Protein AF-A0A0E2ZI56-F1 (afdb_monomer)

Mean predicted aligned error: 3.67 Å

Solvent-accessible surface area (backbone atoms only — not comparable to full-atom values): 7339 Å² total; per-residue (Å²): 139,88,68,97,76,70,88,88,54,69,59,68,64,52,52,51,51,52,51,54,50,54,51,51,40,48,76,70,72,52,82,38,72,46,78,51,60,41,61,45,40,69,72,52,43,36,65,61,51,19,49,36,34,67,72,59,63,41,72,44,77,50,66,56,69,61,29,58,42,36,33,45,16,31,53,68,71,49,18,38,88,16,22,30,50,90,78,70,45,79,43,90,75,15,83,48,42,54,60,51,32,50,52,50,36,60,73,49,71,34,68,65,46,24,40,78,70,60,68,40,84,47,36,44,70,36,44,73,66,106

Structure (mmCIF, N/CA/C/O backbone):
data_AF-A0A0E2ZI56-F1
#
_entry.id   AF-A0A0E2ZI56-F1
#
loop_
_atom_site.group_PDB
_atom_site.id
_atom_site.type_symbol
_atom_site.label_atom_id
_atom_site.label_alt_id
_atom_site.label_comp_id
_atom_site.label_asym_id
_atom_site.label_entity_id
_atom_site.label_seq_id
_atom_site.pdbx_PDB_ins_code
_atom_site.Cartn_x
_atom_site.Cartn_y
_atom_site.Cartn_z
_atom_site.occupancy
_atom_site.B_iso_or_equiv
_atom_site.auth_seq_id
_atom_site.auth_comp_id
_atom_site.auth_asym_id
_atom_site.auth_atom_id
_atom_site.pdbx_PDB_model_num
ATOM 1 N N . MET A 1 1 ? 9.914 22.838 27.164 1.00 50.84 1 MET A N 1
ATOM 2 C CA . MET A 1 1 ? 10.076 22.373 25.765 1.00 50.84 1 MET A CA 1
ATOM 3 C C . MET A 1 1 ? 8.727 22.457 25.049 1.00 50.84 1 MET A C 1
ATOM 5 O O . MET A 1 1 ? 7.978 21.490 25.066 1.00 50.84 1 MET A O 1
ATOM 9 N N . SER A 1 2 ? 8.370 23.621 24.493 1.00 57.69 2 SER A N 1
ATOM 10 C CA . SER A 1 2 ? 7.044 23.890 23.900 1.00 57.69 2 SER A CA 1
ATOM 11 C C . SER A 1 2 ? 7.092 24.084 22.376 1.00 57.69 2 SER A C 1
ATOM 13 O O . SER A 1 2 ? 6.437 24.975 21.843 1.00 57.69 2 SER A O 1
ATOM 15 N N . SER A 1 3 ? 7.884 23.291 21.652 1.00 63.41 3 SER A N 1
ATOM 16 C CA . SER A 1 3 ? 7.798 23.251 20.187 1.00 63.41 3 SER A CA 1
ATOM 17 C C . SER A 1 3 ? 6.760 22.211 19.761 1.00 63.41 3 SER A C 1
ATOM 19 O O . SER A 1 3 ? 6.731 21.105 20.300 1.00 63.41 3 SER A O 1
ATOM 21 N N . GLY A 1 4 ? 5.881 22.553 18.813 1.00 73.81 4 GLY A N 1
ATOM 22 C CA . GLY A 1 4 ? 4.825 21.659 18.313 1.00 73.81 4 GLY A CA 1
ATOM 23 C C . GLY A 1 4 ? 5.357 20.408 17.599 1.00 73.81 4 GLY A C 1
ATOM 24 O O . GLY A 1 4 ? 4.724 19.356 17.663 1.00 73.81 4 GLY A O 1
ATOM 25 N N . SER A 1 5 ? 6.555 20.487 17.012 1.00 78.81 5 SER A N 1
ATOM 26 C CA . SER A 1 5 ? 7.227 19.405 16.285 1.00 78.81 5 SER A CA 1
ATOM 27 C C . SER A 1 5 ? 8.634 19.151 16.838 1.00 78.81 5 SER A C 1
ATOM 29 O O . SER A 1 5 ? 9.464 20.058 16.865 1.00 78.81 5 SER A O 1
ATOM 31 N N . SER A 1 6 ? 8.914 17.918 17.268 1.00 83.00 6 SER A N 1
ATOM 32 C CA . SER A 1 6 ? 10.256 17.447 17.648 1.00 83.00 6 SER A CA 1
ATOM 33 C C . SER A 1 6 ? 10.358 15.942 17.391 1.00 83.00 6 SER A C 1
ATOM 35 O O . SER A 1 6 ? 9.445 15.195 17.752 1.00 83.00 6 SER A O 1
ATOM 37 N N . SER A 1 7 ? 11.458 15.513 16.770 1.00 84.81 7 SER A N 1
ATOM 38 C CA . SER A 1 7 ? 11.774 14.110 16.466 1.00 84.81 7 SER A CA 1
ATOM 39 C C . SER A 1 7 ? 12.363 13.339 17.651 1.00 84.81 7 SER A C 1
ATOM 41 O O . SER A 1 7 ? 12.410 12.117 17.613 1.00 84.81 7 SER A O 1
ATOM 43 N N . GLU A 1 8 ? 12.784 14.030 18.711 1.00 84.38 8 GLU A N 1
ATOM 44 C CA . GLU A 1 8 ? 13.439 13.443 19.895 1.00 84.38 8 GLU A CA 1
ATOM 45 C C . GLU A 1 8 ? 12.435 12.971 20.954 1.00 84.38 8 GLU A C 1
ATOM 47 O O . GLU A 1 8 ? 12.790 12.594 22.071 1.00 84.38 8 GLU A O 1
ATOM 52 N N . ARG A 1 9 ? 11.142 13.023 20.628 1.00 84.50 9 ARG A N 1
ATOM 53 C CA . ARG A 1 9 ? 10.093 12.567 21.532 1.00 84.50 9 ARG A CA 1
ATOM 54 C C . ARG A 1 9 ? 10.083 11.036 21.609 1.00 84.50 9 ARG A C 1
ATOM 56 O O . ARG A 1 9 ? 10.466 10.375 20.647 1.00 84.50 9 ARG A O 1
ATOM 63 N N . PRO A 1 10 ? 9.577 10.445 22.707 1.00 88.69 10 PRO A N 1
ATOM 64 C CA . PRO A 1 10 ? 9.505 8.992 22.855 1.00 88.69 10 PRO A CA 1
ATOM 65 C C . PRO A 1 10 ? 8.504 8.347 21.870 1.00 88.69 10 PRO A C 1
ATOM 67 O O . PRO A 1 10 ? 7.349 8.079 22.210 1.00 88.69 10 PRO A O 1
ATOM 70 N N . THR A 1 11 ? 8.938 8.092 20.631 1.00 91.31 11 THR A N 1
ATOM 71 C CA . THR A 1 11 ? 8.086 7.669 19.504 1.00 91.31 11 THR A CA 1
ATOM 72 C C . THR A 1 11 ? 7.291 6.398 19.793 1.00 91.31 11 THR A C 1
ATOM 74 O O . THR A 1 11 ? 6.114 6.331 19.450 1.00 91.31 11 THR A O 1
ATOM 77 N N . GLN A 1 12 ? 7.874 5.419 20.493 1.00 93.25 12 GLN A N 1
ATOM 78 C CA . GLN A 1 12 ? 7.177 4.175 20.850 1.00 93.25 12 GLN A CA 1
ATOM 79 C C . GLN A 1 12 ? 5.977 4.416 21.779 1.00 93.25 12 GLN A C 1
ATOM 81 O O . GLN A 1 12 ? 4.905 3.847 21.570 1.00 93.25 12 GLN A O 1
ATOM 86 N N . HIS A 1 13 ? 6.117 5.299 22.773 1.00 93.00 13 HIS A N 1
ATOM 87 C CA . HIS A 1 13 ? 5.013 5.641 23.672 1.00 93.00 13 HIS A CA 1
ATOM 88 C C . HIS A 1 13 ? 3.899 6.394 22.940 1.00 93.00 13 HIS A C 1
ATOM 90 O O . HIS A 1 13 ? 2.721 6.174 23.222 1.00 93.00 13 HIS A O 1
ATOM 96 N N . ILE A 1 14 ? 4.256 7.259 21.987 1.00 92.94 14 ILE A N 1
ATOM 97 C CA . ILE A 1 14 ? 3.281 7.978 21.157 1.00 92.94 14 ILE A CA 1
ATOM 98 C C . ILE A 1 14 ? 2.543 6.996 20.241 1.00 92.94 14 ILE A C 1
ATOM 100 O O . ILE A 1 14 ? 1.315 7.003 20.218 1.00 92.94 14 ILE A O 1
ATOM 104 N N . ALA A 1 15 ? 3.266 6.107 19.556 1.00 94.69 15 ALA A N 1
ATOM 105 C CA . ALA A 1 15 ? 2.678 5.088 18.688 1.00 94.69 15 ALA A CA 1
ATOM 106 C C . ALA A 1 15 ? 1.696 4.183 19.449 1.00 94.69 15 ALA A C 1
ATOM 108 O O . ALA A 1 15 ? 0.601 3.913 18.957 1.00 94.69 15 ALA A O 1
ATOM 109 N N . ARG A 1 16 ? 2.038 3.784 20.683 1.00 96.81 16 ARG A N 1
ATOM 110 C CA . ARG A 1 16 ? 1.132 3.020 21.547 1.00 96.81 16 ARG A CA 1
ATOM 111 C C . ARG A 1 16 ? -0.164 3.778 21.843 1.00 96.81 16 ARG A C 1
ATOM 113 O O . ARG A 1 16 ? -1.234 3.193 21.718 1.00 96.81 16 ARG A O 1
ATOM 120 N N . LYS A 1 17 ? -0.086 5.062 22.204 1.00 96.62 17 LYS A N 1
ATOM 121 C CA . LYS A 1 17 ? -1.286 5.879 22.462 1.00 96.62 17 LYS A CA 1
ATOM 122 C C . LYS A 1 17 ? -2.174 5.986 21.222 1.00 96.62 17 LYS A C 1
ATOM 124 O O . LYS A 1 17 ? -3.377 5.780 21.321 1.00 96.62 17 LYS A O 1
ATOM 129 N N . VAL A 1 18 ? -1.577 6.212 20.050 1.00 96.81 18 VAL A N 1
ATOM 130 C CA . VAL A 1 18 ? -2.314 6.248 18.776 1.00 96.81 18 VAL A CA 1
ATOM 131 C C . VAL A 1 18 ? -3.010 4.910 18.504 1.00 96.81 18 VAL A C 1
ATOM 133 O O . VAL A 1 18 ? -4.175 4.898 18.115 1.00 96.81 18 VAL A O 1
ATOM 136 N N . ALA A 1 19 ? -2.345 3.779 18.754 1.00 97.06 19 ALA A N 1
ATOM 137 C CA . ALA A 1 19 ? -2.955 2.457 18.607 1.00 97.06 19 ALA A CA 1
ATOM 138 C C . ALA A 1 19 ? -4.132 2.236 19.580 1.00 97.06 19 ALA A C 1
ATOM 140 O O . ALA A 1 19 ? -5.169 1.702 19.183 1.00 97.06 19 ALA A O 1
ATOM 141 N N . GLU A 1 20 ? -4.003 2.681 20.834 1.00 97.75 20 GLU A N 1
ATOM 142 C CA . GLU A 1 20 ? -5.090 2.641 21.822 1.00 97.75 20 GLU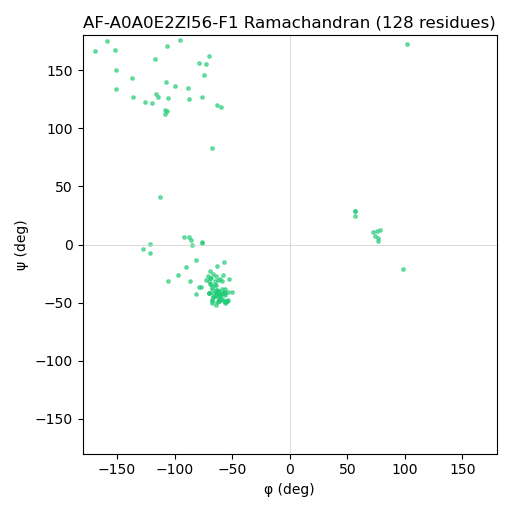 A CA 1
ATOM 143 C C . GLU A 1 20 ? -6.292 3.492 21.375 1.00 97.75 20 GLU A C 1
ATOM 145 O O . GLU A 1 20 ? -7.438 3.061 21.522 1.00 97.75 20 GLU A O 1
ATOM 150 N N . ASP A 1 21 ? -6.055 4.664 20.786 1.00 97.56 21 ASP A N 1
ATOM 151 C CA . ASP A 1 21 ? -7.115 5.545 20.287 1.00 97.56 21 ASP A CA 1
ATOM 152 C C . ASP A 1 21 ? -7.812 4.971 19.048 1.00 97.56 21 ASP A C 1
ATOM 154 O O . ASP A 1 21 ? -9.044 4.956 18.990 1.00 97.56 21 ASP A O 1
ATOM 158 N N . ILE A 1 22 ? -7.052 4.397 18.108 1.00 97.62 22 ILE A N 1
ATOM 159 C CA . ILE A 1 22 ? -7.587 3.631 16.971 1.00 97.62 22 ILE A CA 1
ATOM 160 C C . ILE A 1 22 ? -8.532 2.531 17.475 1.00 97.62 22 ILE A C 1
ATOM 162 O O . ILE A 1 22 ? -9.662 2.407 16.996 1.00 97.62 22 ILE A O 1
ATOM 166 N N . TYR A 1 23 ? -8.108 1.763 18.482 1.00 97.12 23 TYR A N 1
ATOM 167 C CA . TYR A 1 23 ? -8.918 0.685 19.045 1.00 97.12 23 TYR A CA 1
ATOM 168 C C . TYR A 1 23 ? -10.201 1.198 19.717 1.00 97.12 23 TYR A C 1
ATOM 170 O O . TYR A 1 23 ? -11.280 0.638 19.507 1.00 97.12 23 TYR A O 1
ATOM 178 N N . LYS A 1 24 ? -10.117 2.289 20.491 1.00 97.88 24 LYS A N 1
ATOM 179 C CA . LYS A 1 24 ? -11.284 2.917 21.136 1.00 97.88 24 LYS A CA 1
ATOM 180 C C . LYS A 1 24 ? -12.302 3.414 20.114 1.00 97.88 24 LYS A C 1
ATOM 182 O O . LYS A 1 24 ? -13.481 3.089 20.249 1.00 97.88 24 LYS A O 1
ATOM 187 N N . ILE A 1 25 ? -11.854 4.140 19.085 1.00 97.38 25 ILE A N 1
ATOM 188 C CA . ILE A 1 25 ? -12.717 4.639 18.002 1.00 97.38 25 ILE A CA 1
ATOM 189 C C . ILE A 1 25 ? -13.443 3.466 17.346 1.00 97.38 25 ILE A C 1
ATOM 191 O O . ILE A 1 25 ? -14.654 3.526 17.132 1.00 97.38 25 ILE A O 1
ATOM 195 N N . LYS A 1 26 ? -12.732 2.363 17.091 1.00 95.12 26 LYS A N 1
ATOM 196 C CA . LYS A 1 26 ? -13.346 1.179 16.494 1.00 95.12 26 LYS A CA 1
ATOM 197 C C . LYS A 1 26 ? -14.361 0.491 17.384 1.00 95.12 26 LYS A C 1
ATOM 199 O O . LYS A 1 26 ? -15.435 0.142 16.902 1.00 95.12 26 LYS A O 1
ATOM 204 N N . LYS A 1 27 ? -14.073 0.359 18.678 1.00 95.94 27 LYS A N 1
ATOM 205 C CA . LYS A 1 27 ? -15.024 -0.187 19.654 1.00 95.94 27 LYS A CA 1
ATOM 206 C C . LYS A 1 27 ? -16.311 0.646 19.738 1.00 95.94 27 LYS A C 1
ATOM 208 O O . LYS A 1 27 ? -17.370 0.099 20.016 1.00 95.94 27 LYS A O 1
ATOM 213 N N . GLN A 1 28 ? -16.222 1.948 19.478 1.00 97.00 28 GLN A N 1
ATOM 214 C CA . GLN A 1 28 ? -17.358 2.874 19.460 1.00 97.00 28 GLN A CA 1
ATOM 215 C C . GLN A 1 28 ? -18.092 2.928 18.106 1.00 97.00 28 GLN A C 1
ATOM 217 O O . GLN A 1 28 ? -19.008 3.727 17.944 1.00 97.00 28 GLN A O 1
ATOM 222 N N . GLY A 1 29 ? -17.702 2.109 17.120 1.00 96.25 29 GLY A N 1
ATOM 223 C CA . GLY A 1 29 ? -18.298 2.124 15.778 1.00 96.25 29 GLY A CA 1
ATOM 224 C C . GLY A 1 29 ? -17.854 3.303 14.903 1.00 96.25 29 GLY A C 1
ATOM 225 O O . GLY A 1 29 ? -18.438 3.543 13.846 1.00 96.25 29 GLY A O 1
ATOM 226 N N . GLY A 1 30 ? -16.820 4.040 15.317 1.00 97.62 30 GLY A N 1
ATOM 227 C CA . GLY A 1 30 ? -16.247 5.138 14.548 1.00 97.62 30 GLY A CA 1
ATOM 228 C C . GLY A 1 30 ? -15.491 4.667 13.302 1.00 97.62 30 GLY A C 1
ATOM 229 O O . GLY A 1 30 ? -15.108 3.500 13.165 1.00 97.62 30 GLY A O 1
ATOM 230 N N . LYS A 1 31 ? -15.260 5.606 12.378 1.00 97.69 31 LYS A N 1
ATOM 231 C CA . LYS A 1 31 ? -14.528 5.367 11.130 1.00 97.69 31 LYS A CA 1
ATOM 232 C C . LYS A 1 31 ? -13.152 6.016 11.174 1.00 97.69 31 LYS A C 1
ATOM 234 O O . LYS A 1 31 ? -13.012 7.143 11.635 1.00 97.69 31 LYS A O 1
ATOM 239 N N . ILE A 1 32 ? -12.159 5.312 10.645 1.00 98.38 32 ILE A N 1
ATOM 240 C CA . ILE A 1 32 ? -10.779 5.792 10.542 1.00 98.38 32 ILE A CA 1
ATOM 241 C C . ILE A 1 32 ? -10.420 5.895 9.066 1.00 98.38 32 ILE A C 1
ATOM 243 O O . ILE A 1 32 ? -10.628 4.951 8.303 1.00 98.38 32 ILE A O 1
ATOM 247 N N . VAL A 1 33 ? -9.884 7.045 8.669 1.00 98.50 33 VAL A N 1
ATOM 248 C CA . VAL A 1 33 ? -9.470 7.323 7.293 1.00 98.50 33 VAL A CA 1
ATOM 249 C C . VAL A 1 33 ? -7.959 7.500 7.268 1.00 98.50 33 VAL A C 1
ATOM 251 O O . VAL A 1 33 ? -7.420 8.314 8.015 1.00 98.50 33 VAL A O 1
ATOM 254 N N . LEU A 1 34 ? -7.279 6.751 6.403 1.00 98.38 34 LEU A N 1
ATOM 255 C CA . LEU A 1 34 ? -5.866 6.960 6.114 1.00 98.38 34 LEU A CA 1
ATOM 256 C C . LEU A 1 34 ? -5.734 7.994 4.995 1.00 98.38 34 LEU A C 1
ATOM 258 O O . LEU A 1 34 ? -6.267 7.793 3.906 1.00 98.38 34 LEU A O 1
ATOM 262 N N . VAL A 1 35 ? -4.974 9.058 5.241 1.00 98.56 35 VAL A N 1
ATOM 263 C CA . VAL A 1 35 ? -4.519 9.987 4.200 1.00 98.56 35 VAL A CA 1
ATOM 264 C C . VAL A 1 35 ? -3.027 9.757 4.004 1.00 98.56 35 VAL A C 1
ATOM 266 O O . VAL A 1 35 ? -2.245 9.984 4.926 1.00 98.56 35 VAL A O 1
ATOM 269 N N . GLY A 1 36 ? -2.635 9.239 2.840 1.00 97.12 36 GLY A N 1
ATOM 270 C CA . GLY A 1 36 ? -1.294 8.685 2.639 1.00 97.12 36 GLY A CA 1
ATOM 271 C C . GLY A 1 36 ? -0.645 9.081 1.317 1.00 97.12 36 GLY A C 1
ATOM 272 O O . GLY A 1 36 ? -1.301 9.160 0.279 1.00 97.12 36 GLY A O 1
ATOM 273 N N . GLY A 1 37 ? 0.672 9.292 1.360 1.00 98.00 37 GLY A N 1
ATOM 274 C CA . GLY A 1 37 ? 1.528 9.492 0.189 1.00 98.00 37 GLY A CA 1
ATOM 275 C C . GLY A 1 37 ? 2.414 8.274 -0.107 1.00 98.00 37 GLY A C 1
ATOM 276 O O . GLY A 1 37 ? 2.514 7.369 0.724 1.00 98.00 37 GLY A O 1
ATOM 277 N N . PRO A 1 38 ? 3.111 8.253 -1.259 1.00 97.69 38 PRO A N 1
ATOM 278 C CA . PRO A 1 38 ? 3.898 7.100 -1.716 1.00 97.69 38 PRO A CA 1
ATOM 279 C C . PRO A 1 38 ? 5.068 6.734 -0.793 1.00 97.69 38 PRO A C 1
ATOM 281 O O . PRO A 1 38 ? 5.520 5.591 -0.810 1.00 97.69 38 PRO A O 1
ATOM 284 N N . ALA A 1 39 ? 5.499 7.658 0.075 1.00 97.62 39 ALA A N 1
ATOM 285 C CA . ALA A 1 39 ? 6.503 7.402 1.104 1.00 97.62 39 ALA A CA 1
ATOM 286 C C . ALA A 1 39 ? 6.167 6.188 1.986 1.00 97.62 39 ALA A C 1
ATOM 288 O O . ALA A 1 39 ? 7.086 5.500 2.406 1.00 97.62 39 ALA A O 1
ATOM 289 N N . ILE A 1 40 ? 4.880 5.874 2.196 1.00 98.19 40 ILE A N 1
ATOM 290 C CA . ILE A 1 40 ? 4.437 4.654 2.897 1.00 98.19 40 ILE A CA 1
ATOM 291 C C . ILE A 1 40 ? 5.049 3.394 2.270 1.00 98.19 40 ILE A C 1
ATOM 293 O O . ILE A 1 40 ? 5.444 2.474 2.979 1.00 98.19 40 ILE A O 1
ATOM 297 N N . VAL A 1 41 ? 5.127 3.338 0.941 1.00 97.94 41 VAL A N 1
ATOM 298 C CA . VAL A 1 41 ? 5.682 2.183 0.228 1.00 97.94 41 VAL A CA 1
ATOM 299 C C . VAL A 1 41 ? 7.205 2.258 0.208 1.00 97.94 41 VAL A C 1
ATOM 301 O O . VAL A 1 41 ? 7.860 1.257 0.477 1.00 97.94 41 VAL A 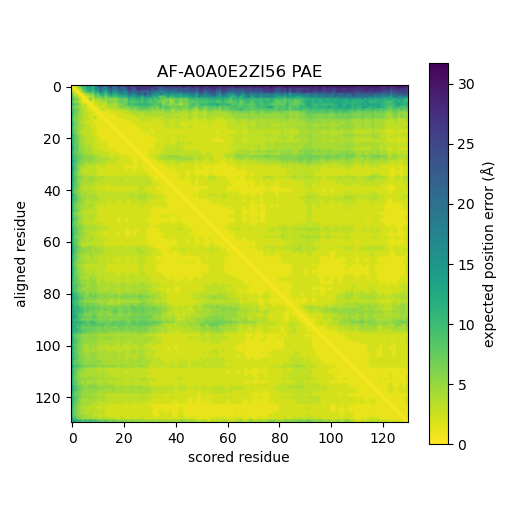O 1
ATOM 304 N N . HIS A 1 42 ? 7.771 3.443 -0.047 1.00 96.25 42 HIS A N 1
ATOM 305 C CA . HIS A 1 42 ? 9.225 3.640 -0.086 1.00 96.25 42 HIS A CA 1
ATOM 306 C C . HIS A 1 42 ? 9.912 3.272 1.236 1.00 96.25 42 HIS A C 1
ATOM 308 O O . HIS A 1 42 ? 11.049 2.817 1.223 1.00 96.25 42 HIS A O 1
ATOM 314 N N . THR A 1 43 ? 9.228 3.452 2.371 1.00 95.06 43 THR A N 1
ATOM 315 C CA . THR A 1 43 ? 9.743 3.101 3.703 1.00 95.06 43 THR A CA 1
ATOM 316 C C . THR A 1 43 ? 9.378 1.685 4.159 1.00 95.06 43 THR A C 1
ATOM 318 O O . THR A 1 43 ? 9.640 1.333 5.307 1.00 95.06 43 THR A O 1
ATOM 321 N N . GLY A 1 44 ? 8.759 0.871 3.297 1.00 95.06 44 GLY A N 1
ATOM 322 C CA . GLY A 1 44 ? 8.415 -0.521 3.602 1.00 95.06 44 GLY A CA 1
ATOM 323 C C . GLY A 1 44 ? 7.171 -0.716 4.473 1.00 95.06 44 GLY A C 1
ATOM 324 O O . GLY A 1 44 ? 6.914 -1.823 4.936 1.00 95.06 44 GLY A O 1
ATOM 325 N N . ALA A 1 45 ? 6.353 0.318 4.682 1.00 97.25 45 ALA A N 1
ATOM 326 C CA . ALA A 1 45 ? 5.166 0.237 5.537 1.00 97.25 45 ALA A CA 1
ATOM 327 C C . ALA A 1 45 ? 3.905 -0.310 4.830 1.00 97.25 45 ALA A C 1
ATOM 329 O O . ALA A 1 45 ? 2.861 -0.432 5.477 1.00 97.25 45 ALA A O 1
ATOM 330 N N . SER A 1 46 ? 3.970 -0.650 3.532 1.00 97.31 46 SER A N 1
ATOM 331 C CA . SER A 1 46 ? 2.806 -1.128 2.757 1.00 97.31 46 SER A CA 1
ATOM 332 C C . SER A 1 46 ? 2.119 -2.333 3.415 1.00 97.31 46 SER A C 1
ATOM 334 O O . SER A 1 46 ? 0.913 -2.283 3.662 1.00 97.31 46 SER A O 1
ATOM 336 N N . ASP A 1 47 ? 2.877 -3.361 3.815 1.00 97.88 47 ASP A N 1
ATOM 337 C CA . ASP A 1 47 ? 2.303 -4.572 4.422 1.00 97.88 47 ASP A CA 1
ATOM 338 C C . ASP A 1 47 ? 1.633 -4.293 5.777 1.00 97.88 47 ASP A C 1
ATOM 340 O O . ASP A 1 47 ? 0.598 -4.884 6.104 1.00 97.88 47 ASP A O 1
ATOM 344 N N . SER A 1 48 ? 2.176 -3.354 6.561 1.00 97.81 48 SER A N 1
ATOM 345 C CA . SER A 1 48 ? 1.561 -2.922 7.821 1.00 97.81 48 SER A CA 1
ATOM 346 C C . SER A 1 48 ? 0.217 -2.233 7.581 1.00 97.81 48 SER A C 1
ATOM 348 O O . SER A 1 48 ? -0.757 -2.542 8.267 1.00 97.81 48 SER A O 1
ATOM 350 N N . ILE A 1 49 ? 0.132 -1.34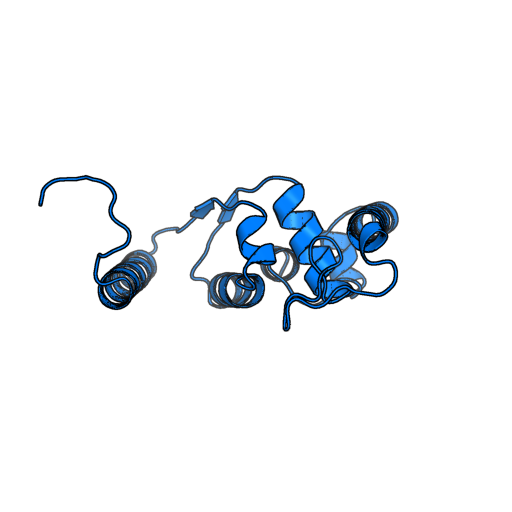7 6.584 1.00 98.25 49 ILE A N 1
ATOM 351 C CA . ILE A 1 49 ? -1.124 -0.676 6.220 1.00 98.25 49 ILE A CA 1
ATOM 352 C C . ILE A 1 49 ? -2.139 -1.672 5.655 1.00 98.25 49 ILE A C 1
ATOM 354 O O . ILE A 1 49 ? -3.293 -1.668 6.085 1.00 98.25 49 ILE A O 1
ATOM 358 N N . ALA A 1 50 ? -1.717 -2.563 4.756 1.00 98.50 50 ALA A N 1
ATOM 359 C CA . ALA A 1 50 ? -2.567 -3.620 4.214 1.00 98.50 50 ALA A CA 1
ATOM 360 C C . ALA A 1 50 ? -3.147 -4.500 5.339 1.00 98.50 50 ALA A C 1
ATOM 362 O O . ALA A 1 50 ? -4.340 -4.801 5.351 1.00 98.50 50 ALA A O 1
ATOM 363 N N . SER A 1 51 ? -2.337 -4.836 6.351 1.00 98.50 51 SER A N 1
ATOM 364 C CA . SER A 1 51 ? -2.799 -5.573 7.533 1.00 98.50 51 SER A CA 1
ATOM 365 C C . SER A 1 51 ? -3.845 -4.809 8.351 1.00 98.50 51 SER A C 1
ATOM 367 O O . SER A 1 51 ? -4.822 -5.406 8.811 1.00 98.50 51 SER A O 1
ATOM 369 N N . LEU A 1 52 ? -3.688 -3.490 8.511 1.00 98.19 52 LEU A N 1
ATOM 370 C CA . LEU A 1 52 ? -4.665 -2.646 9.207 1.00 98.19 52 LEU A CA 1
ATOM 371 C C . LEU A 1 52 ? -5.991 -2.539 8.443 1.00 98.19 52 LEU A C 1
ATOM 373 O O . LEU A 1 52 ? -7.045 -2.567 9.077 1.00 98.19 52 LEU A O 1
ATOM 377 N N . ILE A 1 53 ? -5.957 -2.457 7.110 1.00 98.44 53 ILE A N 1
ATOM 378 C CA . ILE A 1 53 ? -7.162 -2.481 6.263 1.00 98.44 53 ILE A CA 1
ATOM 379 C C . ILE A 1 53 ? -7.866 -3.832 6.406 1.00 98.44 53 ILE A C 1
ATOM 381 O O . ILE A 1 53 ? -9.035 -3.873 6.781 1.00 98.44 53 ILE A O 1
ATOM 385 N N . ARG A 1 54 ? -7.130 -4.937 6.231 1.00 98.31 54 ARG A N 1
ATOM 386 C CA . ARG A 1 54 ? -7.659 -6.304 6.356 1.00 98.31 54 ARG A CA 1
ATOM 387 C C . ARG A 1 54 ? -8.262 -6.593 7.730 1.00 98.31 54 ARG A C 1
ATOM 389 O O . ARG A 1 54 ? -9.280 -7.266 7.833 1.00 98.31 54 ARG A O 1
ATOM 396 N N . SER A 1 55 ? -7.641 -6.081 8.790 1.00 97.44 55 SER A N 1
ATOM 397 C CA . SER A 1 55 ? -8.140 -6.212 10.169 1.00 97.44 55 SER A CA 1
ATOM 398 C C . SER A 1 55 ? -9.316 -5.273 10.466 1.00 97.44 55 SER A C 1
ATOM 400 O O . SER A 1 55 ? -9.795 -5.201 11.595 1.00 97.44 55 SER A O 1
ATOM 402 N N . GLY A 1 56 ? -9.765 -4.514 9.466 1.00 96.81 56 GLY A N 1
ATOM 403 C CA . GLY A 1 56 ? -10.887 -3.603 9.550 1.00 96.81 56 GLY A CA 1
ATOM 404 C C . GLY A 1 56 ? -10.577 -2.301 10.272 1.00 96.81 56 GLY A C 1
ATOM 405 O O . GLY A 1 56 ? -11.513 -1.538 10.461 1.00 96.81 56 GLY A O 1
ATOM 406 N N . PHE A 1 57 ? -9.332 -2.006 10.674 1.00 97.81 57 PHE A N 1
ATOM 407 C CA . PHE A 1 57 ? -8.974 -0.778 11.402 1.00 97.81 57 PHE A CA 1
ATOM 408 C C . PHE A 1 57 ? -9.054 0.480 10.536 1.00 97.81 57 PHE A C 1
ATOM 410 O O . PHE A 1 57 ? -9.393 1.535 11.061 1.00 97.81 57 PHE A O 1
ATOM 417 N N . ILE A 1 58 ? -8.800 0.379 9.232 1.00 98.31 58 ILE A N 1
ATOM 418 C CA . ILE A 1 58 ? -8.901 1.496 8.283 1.00 98.31 58 ILE A CA 1
ATOM 419 C C . ILE A 1 58 ? -10.165 1.309 7.439 1.00 98.31 58 ILE A C 1
ATOM 421 O O . ILE A 1 58 ? -10.368 0.258 6.846 1.00 98.31 58 ILE A O 1
ATOM 425 N N . ASN A 1 59 ? -11.025 2.329 7.395 1.00 98.12 59 ASN A N 1
ATOM 426 C CA . ASN A 1 59 ? -12.301 2.299 6.673 1.00 98.12 59 ASN A CA 1
ATOM 427 C C . ASN A 1 59 ? -12.241 2.936 5.285 1.00 98.12 59 ASN A C 1
ATOM 429 O O . ASN A 1 59 ? -13.082 2.633 4.447 1.00 98.12 59 ASN A O 1
ATOM 433 N N . ALA A 1 60 ? -11.318 3.868 5.073 1.00 98.19 60 ALA A N 1
ATOM 434 C CA . ALA A 1 60 ? -11.121 4.512 3.786 1.00 98.19 60 ALA A CA 1
ATOM 435 C C . ALA A 1 60 ? -9.662 4.936 3.635 1.00 98.19 60 ALA A C 1
ATOM 437 O O . ALA A 1 60 ? -8.998 5.276 4.618 1.00 98.19 60 ALA A O 1
ATOM 438 N N . VAL A 1 61 ? -9.191 4.947 2.392 1.00 98.56 61 VAL A N 1
ATOM 439 C CA . VAL A 1 61 ? -7.873 5.450 2.013 1.00 98.56 61 VAL A CA 1
ATOM 440 C C . VAL A 1 61 ? -8.078 6.603 1.040 1.00 98.56 61 VAL A C 1
ATOM 442 O O . VAL A 1 61 ? -8.693 6.432 -0.010 1.00 98.56 61 VAL A O 1
ATOM 445 N N . LEU A 1 62 ? -7.562 7.776 1.391 1.00 98.56 62 LEU A N 1
ATOM 446 C CA . LEU A 1 62 ? -7.483 8.936 0.512 1.00 98.56 62 LEU A CA 1
ATOM 447 C C . LEU A 1 62 ? -6.024 9.109 0.096 1.00 98.56 62 LEU A C 1
ATOM 449 O O . LEU A 1 62 ? -5.150 9.366 0.927 1.00 98.56 62 LEU A O 1
ATOM 453 N N . ALA A 1 63 ? -5.754 8.932 -1.192 1.00 98.19 63 ALA A N 1
ATOM 454 C CA . ALA A 1 63 ? -4.405 8.970 -1.732 1.00 98.19 63 ALA A CA 1
ATOM 455 C C . ALA A 1 63 ? -4.395 9.422 -3.194 1.00 98.19 63 ALA A C 1
ATOM 457 O O . ALA A 1 63 ? -5.429 9.470 -3.858 1.00 98.19 63 ALA A O 1
ATOM 458 N N . GLY A 1 64 ? -3.201 9.744 -3.690 1.00 97.69 64 GLY A N 1
ATOM 459 C CA . GLY A 1 64 ? -2.964 10.023 -5.104 1.00 97.69 64 GLY A CA 1
ATOM 460 C C . GLY A 1 64 ? -2.461 8.802 -5.877 1.00 97.69 64 GLY A C 1
ATOM 461 O O . GLY A 1 64 ? -2.129 7.764 -5.300 1.00 97.69 64 GLY A O 1
ATOM 462 N N . ASN A 1 65 ? -2.315 8.975 -7.194 1.00 98.25 65 ASN A N 1
ATOM 463 C CA . ASN A 1 65 ? -1.810 7.948 -8.111 1.00 98.25 65 ASN A CA 1
ATOM 464 C C . ASN A 1 65 ? -0.491 7.316 -7.636 1.00 98.25 65 ASN A C 1
ATOM 466 O O . ASN A 1 65 ? -0.329 6.104 -7.707 1.00 98.25 65 ASN A O 1
ATOM 470 N N . ALA A 1 66 ? 0.434 8.124 -7.110 1.00 97.56 66 ALA A N 1
ATOM 471 C CA . ALA A 1 66 ? 1.752 7.645 -6.709 1.00 97.56 66 ALA A CA 1
ATOM 472 C C . ALA A 1 66 ? 1.689 6.532 -5.649 1.00 97.56 66 ALA A C 1
ATOM 474 O O . ALA A 1 66 ? 2.396 5.538 -5.786 1.00 97.56 66 ALA A O 1
ATOM 475 N N . LEU A 1 67 ? 0.826 6.653 -4.628 1.00 98.50 67 LEU A N 1
ATOM 476 C CA . LEU A 1 67 ? 0.685 5.595 -3.621 1.00 98.50 67 LEU A CA 1
ATOM 477 C C . LEU A 1 67 ? 0.174 4.304 -4.265 1.00 98.50 67 LEU A C 1
ATOM 479 O O . LEU A 1 67 ? 0.771 3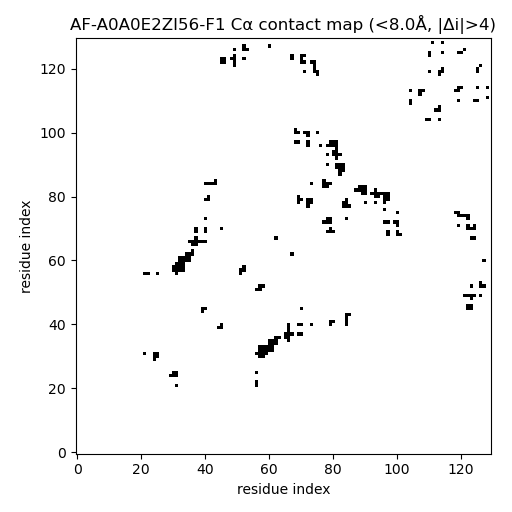.251 -4.065 1.00 98.50 67 LEU A O 1
ATOM 483 N N . ALA A 1 68 ? -0.895 4.397 -5.058 1.00 98.44 68 ALA A N 1
ATOM 484 C CA . ALA A 1 68 ? -1.510 3.236 -5.692 1.00 98.44 68 ALA A CA 1
ATOM 485 C C . ALA A 1 68 ? -0.540 2.521 -6.645 1.00 98.44 68 ALA A C 1
ATOM 487 O O . ALA A 1 68 ? -0.421 1.300 -6.607 1.00 98.44 68 ALA A O 1
ATOM 488 N N . VAL A 1 69 ? 0.190 3.272 -7.475 1.00 98.31 69 VAL A N 1
ATOM 489 C CA . VAL A 1 69 ? 1.141 2.683 -8.424 1.00 98.31 69 VAL A CA 1
ATOM 490 C C . VAL A 1 69 ? 2.310 2.030 -7.699 1.00 98.31 69 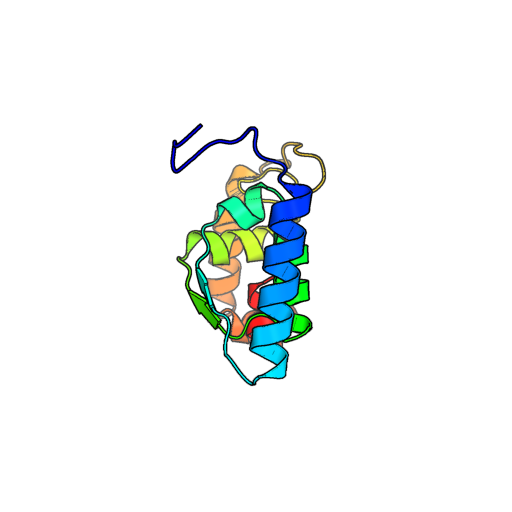VAL A C 1
ATOM 492 O O . VAL A 1 69 ? 2.665 0.910 -8.049 1.00 98.31 69 VAL A O 1
ATOM 495 N N . HIS A 1 70 ? 2.897 2.682 -6.691 1.00 98.50 70 HIS A N 1
ATOM 496 C CA . HIS A 1 70 ? 4.018 2.088 -5.964 1.00 98.50 70 HIS A CA 1
ATOM 497 C C . HIS A 1 70 ? 3.600 0.887 -5.119 1.00 98.50 70 HIS A C 1
ATOM 499 O O . HIS A 1 70 ? 4.366 -0.064 -5.025 1.00 98.50 70 HIS A O 1
ATOM 505 N N . ASP A 1 71 ? 2.392 0.882 -4.557 1.00 98.62 71 ASP A N 1
ATOM 506 C CA . ASP A 1 71 ? 1.859 -0.294 -3.870 1.00 98.62 71 ASP A CA 1
ATOM 507 C C . ASP A 1 71 ? 1.703 -1.485 -4.829 1.00 98.62 71 ASP A C 1
ATOM 509 O O . ASP A 1 71 ? 2.078 -2.606 -4.490 1.00 98.62 71 ASP A O 1
ATOM 513 N N . ILE A 1 72 ? 1.231 -1.246 -6.057 1.00 98.56 72 ILE A N 1
ATOM 514 C CA . ILE A 1 72 ? 1.112 -2.281 -7.095 1.00 98.56 72 ILE A CA 1
ATOM 515 C C . ILE A 1 72 ? 2.490 -2.719 -7.608 1.00 98.56 72 ILE A C 1
ATOM 517 O O . ILE A 1 72 ? 2.714 -3.917 -7.781 1.00 98.56 72 ILE A O 1
ATOM 521 N N . GLU A 1 73 ? 3.420 -1.785 -7.824 1.00 98.38 73 GLU A N 1
ATOM 522 C CA . GLU A 1 73 ? 4.821 -2.072 -8.169 1.00 98.38 73 GLU A CA 1
ATOM 523 C C . GLU A 1 73 ? 5.446 -2.995 -7.116 1.00 98.38 73 GLU A C 1
ATOM 525 O O . GLU A 1 73 ? 5.962 -4.058 -7.456 1.00 98.38 73 GLU A O 1
ATOM 530 N N . TYR A 1 74 ? 5.295 -2.658 -5.835 1.00 98.25 74 TYR A N 1
ATOM 531 C CA . TYR A 1 74 ? 5.782 -3.476 -4.729 1.00 98.25 74 TYR A CA 1
ATOM 532 C C . TYR A 1 74 ? 5.097 -4.843 -4.703 1.00 98.25 74 TYR A C 1
ATOM 534 O O . TYR A 1 74 ? 5.748 -5.883 -4.590 1.00 98.25 74 TYR A O 1
ATOM 542 N N . SER A 1 75 ? 3.777 -4.862 -4.867 1.00 97.88 75 SER A N 1
ATOM 543 C CA . SER A 1 75 ? 2.983 -6.082 -4.751 1.00 97.88 75 SER A CA 1
ATOM 544 C C . SER A 1 75 ? 3.243 -7.088 -5.869 1.00 97.88 75 SER A C 1
ATOM 546 O O . SER A 1 75 ? 3.103 -8.289 -5.642 1.00 97.88 75 SER A O 1
ATOM 548 N N . THR A 1 76 ? 3.635 -6.613 -7.053 1.00 97.31 76 THR A N 1
ATOM 549 C CA . THR A 1 76 ? 3.832 -7.447 -8.249 1.00 97.31 76 THR A CA 1
ATOM 550 C C . THR A 1 76 ? 5.299 -7.680 -8.604 1.00 97.31 76 THR A C 1
ATOM 552 O O . THR A 1 76 ? 5.626 -8.740 -9.133 1.00 97.31 76 THR A O 1
ATOM 555 N N . LEU A 1 77 ? 6.184 -6.723 -8.313 1.00 96.88 77 LEU A N 1
ATOM 556 C CA . LEU A 1 77 ? 7.599 -6.745 -8.707 1.00 96.88 77 LEU A CA 1
ATOM 557 C C . LEU A 1 77 ? 8.558 -6.683 -7.511 1.00 96.88 77 LEU A C 1
ATOM 559 O O . LEU A 1 77 ? 9.761 -6.821 -7.702 1.00 96.88 77 LEU A O 1
ATOM 563 N N . GLY A 1 78 ? 8.056 -6.474 -6.289 1.00 96.19 78 GLY A N 1
ATOM 564 C CA . GLY A 1 78 ? 8.876 -6.367 -5.077 1.00 96.19 78 GLY A CA 1
ATOM 565 C C . GLY A 1 78 ? 9.598 -5.026 -4.914 1.00 96.19 78 GLY A C 1
ATOM 566 O O . GLY A 1 78 ? 10.339 -4.851 -3.944 1.00 96.19 78 GLY A O 1
ATOM 567 N N . THR A 1 79 ? 9.376 -4.069 -5.823 1.00 97.56 79 THR A N 1
ATOM 568 C CA . THR A 1 79 ? 10.116 -2.803 -5.854 1.00 97.56 79 THR A CA 1
ATOM 569 C C . THR A 1 79 ? 9.257 -1.569 -5.626 1.00 97.56 79 THR A C 1
ATOM 571 O O . THR A 1 79 ? 8.052 -1.565 -5.853 1.00 97.56 79 THR A O 1
ATOM 574 N N . SER A 1 80 ? 9.910 -0.480 -5.237 1.00 96.94 80 SER A N 1
ATOM 575 C CA . SER A 1 80 ? 9.363 0.869 -5.283 1.00 96.94 80 SER A CA 1
ATOM 576 C C . SER A 1 80 ? 10.434 1.806 -5.831 1.00 96.94 80 SER A C 1
ATOM 578 O O . SER A 1 80 ? 11.562 1.784 -5.343 1.00 96.94 80 SER A O 1
ATOM 580 N N . LEU A 1 81 ? 10.119 2.578 -6.878 1.00 95.06 81 LEU A N 1
ATOM 581 C CA . LEU A 1 81 ? 11.120 3.368 -7.623 1.00 95.06 81 LEU A CA 1
ATOM 582 C C . LEU A 1 81 ? 12.268 2.497 -8.175 1.00 95.06 81 LEU A C 1
ATOM 584 O O . LEU A 1 81 ? 13.395 2.960 -8.335 1.00 95.06 81 LEU A O 1
ATOM 588 N N . GLY A 1 82 ? 11.994 1.219 -8.463 1.00 92.88 82 GLY A N 1
ATOM 589 C CA . GLY A 1 82 ? 13.016 0.280 -8.926 1.00 92.88 82 GLY A CA 1
ATOM 590 C C . GLY A 1 82 ? 14.003 -0.201 -7.859 1.00 92.88 82 GLY A C 1
ATOM 591 O O . GLY A 1 82 ? 14.965 -0.886 -8.209 1.00 92.88 82 GLY A O 1
ATOM 592 N N . MET A 1 83 ? 13.779 0.128 -6.587 1.00 96.25 83 MET A N 1
ATOM 593 C CA . MET A 1 83 ? 14.530 -0.409 -5.452 1.00 96.25 83 MET A CA 1
ATOM 594 C C . MET A 1 83 ? 13.743 -1.532 -4.787 1.00 96.25 83 MET A C 1
ATOM 596 O O . MET A 1 83 ? 12.538 -1.394 -4.582 1.00 96.25 83 MET A O 1
ATOM 600 N N . ASN A 1 84 ? 14.407 -2.628 -4.433 1.00 95.50 84 ASN A N 1
ATOM 601 C CA . ASN A 1 84 ? 13.815 -3.704 -3.648 1.00 95.50 84 ASN A CA 1
ATOM 602 C C . ASN A 1 84 ? 13.434 -3.167 -2.264 1.00 95.50 84 ASN A C 1
ATOM 604 O O . 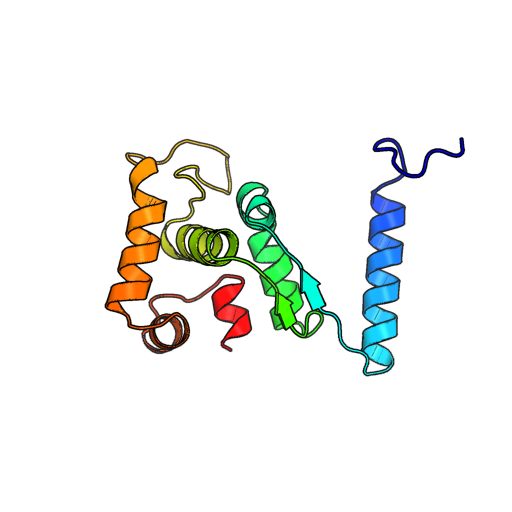ASN A 1 84 ? 14.284 -2.692 -1.513 1.00 95.50 84 ASN A O 1
ATOM 608 N N . VAL A 1 85 ? 12.148 -3.241 -1.918 1.00 92.31 85 VAL A N 1
ATOM 609 C CA . VAL A 1 85 ? 11.625 -2.628 -0.681 1.00 92.31 85 VAL A CA 1
ATOM 610 C C . VAL A 1 85 ? 12.168 -3.316 0.579 1.00 92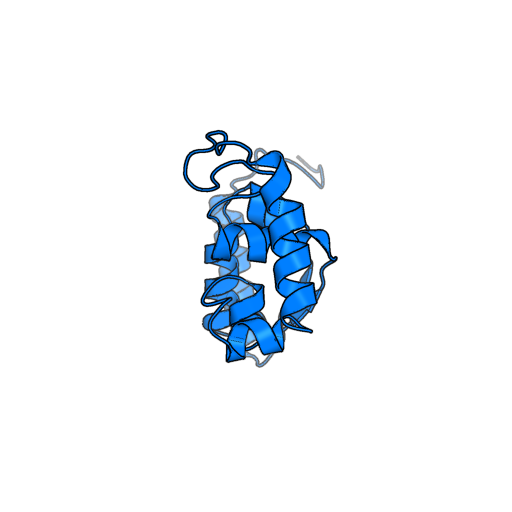.31 85 VAL A C 1
ATOM 612 O O . VAL A 1 85 ? 12.251 -2.692 1.631 1.00 92.31 85 VAL A O 1
ATOM 615 N N . GLN A 1 86 ? 12.555 -4.592 0.480 1.00 90.75 86 GLN A N 1
ATOM 616 C CA . GLN A 1 86 ? 13.008 -5.388 1.625 1.00 90.75 86 GLN A CA 1
ATOM 617 C C . GLN A 1 86 ? 14.442 -5.080 2.072 1.00 90.75 86 GLN A C 1
ATOM 619 O O . GLN A 1 86 ? 14.717 -5.120 3.267 1.00 90.75 86 GLN A O 1
ATOM 624 N N . ASP A 1 87 ? 15.349 -4.801 1.134 1.00 92.25 87 ASP A N 1
ATOM 625 C CA . ASP A 1 87 ? 16.786 -4.669 1.414 1.00 92.25 87 ASP A CA 1
ATOM 626 C C . ASP A 1 87 ? 17.407 -3.361 0.890 1.00 92.25 87 ASP A C 1
ATOM 628 O O . ASP A 1 87 ? 18.580 -3.089 1.137 1.00 92.25 87 ASP A O 1
ATOM 632 N N . GLY A 1 88 ? 16.632 -2.532 0.183 1.00 92.94 88 GLY A N 1
ATOM 633 C CA . GLY A 1 88 ? 17.089 -1.255 -0.363 1.00 92.94 88 GLY A CA 1
ATOM 634 C C . GLY A 1 88 ? 18.043 -1.379 -1.554 1.00 92.94 88 GLY A C 1
ATOM 635 O O . GLY A 1 88 ? 18.632 -0.379 -1.963 1.00 92.94 88 GLY A O 1
ATOM 636 N N . THR A 1 89 ? 18.218 -2.569 -2.131 1.00 94.56 89 THR A N 1
ATOM 637 C CA . THR A 1 89 ? 19.087 -2.767 -3.299 1.00 94.56 89 THR A CA 1
ATOM 638 C C . THR A 1 89 ? 18.410 -2.323 -4.598 1.00 94.56 89 THR A C 1
ATOM 640 O O . THR A 1 89 ? 17.185 -2.284 -4.711 1.00 94.56 89 THR A O 1
ATOM 643 N N . LEU A 1 90 ? 19.204 -1.983 -5.618 1.00 94.94 90 LEU A N 1
ATOM 644 C CA . LEU A 1 90 ? 18.678 -1.652 -6.944 1.00 94.94 90 LEU A CA 1
ATOM 645 C C . LEU A 1 90 ? 18.267 -2.923 -7.692 1.00 94.94 90 LEU A C 1
ATOM 647 O O . LEU A 1 90 ? 19.081 -3.825 -7.894 1.00 94.94 90 LEU A O 1
ATOM 651 N N . ALA A 1 91 ? 17.031 -2.965 -8.187 1.00 95.31 91 ALA A N 1
ATOM 652 C CA . ALA A 1 91 ? 16.608 -4.020 -9.093 1.00 95.31 91 ALA A CA 1
ATOM 653 C C . ALA A 1 91 ? 17.210 -3.812 -10.490 1.00 95.31 91 ALA A C 1
ATOM 655 O O . ALA A 1 91 ? 17.349 -2.686 -10.985 1.00 95.31 91 ALA A O 1
ATOM 656 N N . VAL A 1 92 ? 17.522 -4.911 -11.178 1.00 93.31 92 VAL A N 1
ATOM 657 C CA . VAL A 1 92 ? 18.016 -4.868 -12.561 1.00 93.31 92 VAL A CA 1
ATOM 658 C C . VAL A 1 92 ? 16.972 -4.187 -13.446 1.00 93.31 92 VAL A C 1
ATOM 660 O O . VAL A 1 92 ? 15.850 -4.669 -13.579 1.00 93.31 92 VAL A O 1
ATOM 663 N N . ARG A 1 93 ? 17.343 -3.057 -14.067 1.00 92.94 93 ARG A N 1
ATOM 664 C CA . ARG A 1 93 ? 16.435 -2.214 -14.875 1.00 92.94 93 ARG A CA 1
ATOM 665 C C . ARG A 1 93 ? 15.192 -1.728 -14.106 1.00 92.94 93 ARG A C 1
ATOM 667 O O . ARG A 1 93 ? 14.166 -1.431 -14.720 1.00 92.94 93 ARG A O 1
ATOM 674 N N . GLY A 1 94 ? 15.306 -1.574 -12.784 1.00 93.81 94 GLY A N 1
ATOM 675 C CA . GLY A 1 94 ? 14.202 -1.210 -11.893 1.00 93.81 94 GLY A CA 1
ATOM 676 C C . GLY A 1 94 ? 13.515 0.117 -12.229 1.00 93.81 94 GLY A C 1
ATOM 677 O O . GLY A 1 94 ? 12.320 0.262 -11.997 1.00 93.81 94 GLY A O 1
ATOM 678 N N . HIS A 1 95 ? 14.212 1.057 -12.875 1.00 93.81 95 HIS A N 1
ATOM 679 C CA . HIS A 1 95 ? 13.636 2.331 -13.334 1.00 93.81 95 HIS A CA 1
ATOM 680 C C . HIS A 1 95 ? 12.419 2.169 -14.277 1.00 93.81 95 HIS A C 1
ATOM 682 O O . HIS A 1 95 ? 11.685 3.126 -14.518 1.00 93.81 95 HIS A O 1
ATOM 688 N N . ARG A 1 96 ? 12.191 0.969 -14.834 1.00 97.06 96 ARG A N 1
ATOM 689 C CA . ARG A 1 96 ? 11.034 0.639 -15.685 1.00 97.06 96 ARG A CA 1
ATOM 690 C C . ARG A 1 96 ? 9.831 0.113 -14.899 1.00 97.06 96 ARG A C 1
ATOM 692 O O . ARG A 1 96 ? 8.723 0.134 -15.435 1.00 97.06 96 ARG A O 1
ATOM 699 N N . ASN A 1 97 ? 10.035 -0.355 -13.667 1.00 97.62 97 ASN A N 1
ATOM 700 C CA . ASN A 1 97 ? 9.040 -1.103 -12.896 1.00 97.62 97 ASN A CA 1
ATOM 701 C C . ASN A 1 97 ? 7.787 -0.269 -12.625 1.00 97.62 97 ASN A C 1
ATOM 703 O O . ASN A 1 97 ? 6.675 -0.753 -12.823 1.00 97.62 97 ASN A O 1
ATOM 707 N N . HIS A 1 98 ? 7.959 1.012 -12.295 1.00 97.06 98 HIS A N 1
ATOM 708 C CA . HIS A 1 98 ? 6.846 1.942 -12.103 1.00 97.06 98 HIS A CA 1
ATOM 709 C C . HIS A 1 98 ? 5.933 2.033 -13.342 1.00 97.06 98 HIS A C 1
ATOM 711 O O . HIS A 1 98 ? 4.716 1.872 -13.250 1.00 97.06 98 HIS A O 1
ATOM 717 N N . MET A 1 99 ? 6.517 2.208 -14.533 1.00 98.00 99 MET A N 1
ATOM 718 C CA . MET A 1 99 ? 5.754 2.255 -15.787 1.00 98.00 99 MET A CA 1
ATOM 719 C C . MET A 1 99 ? 5.145 0.900 -16.150 1.00 98.00 99 MET A C 1
ATOM 721 O O . MET A 1 99 ? 4.051 0.838 -16.712 1.00 98.00 99 MET A O 1
ATOM 725 N N . GLN A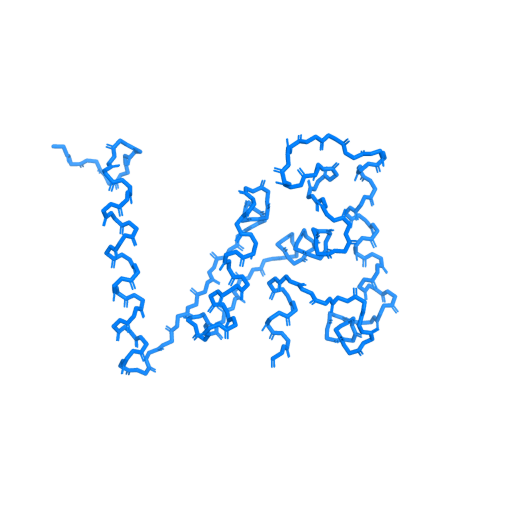 1 100 ? 5.825 -0.200 -15.824 1.00 97.88 100 GLN A N 1
ATOM 726 C CA . GLN A 1 100 ? 5.281 -1.542 -15.999 1.00 97.88 100 GLN A CA 1
ATOM 727 C C . GLN A 1 100 ? 4.050 -1.774 -15.111 1.00 97.88 100 GLN A C 1
ATOM 729 O O . GLN A 1 100 ? 3.066 -2.339 -15.595 1.00 97.88 100 GLN A O 1
ATOM 734 N N . ALA A 1 101 ? 4.062 -1.304 -13.861 1.00 98.00 101 ALA A N 1
ATOM 735 C CA . ALA A 1 101 ? 2.911 -1.363 -12.963 1.00 98.00 101 ALA A CA 1
ATOM 736 C C . ALA A 1 101 ? 1.714 -0.577 -13.530 1.00 98.00 101 ALA A C 1
ATOM 738 O O . ALA A 1 101 ? 0.628 -1.142 -13.665 1.00 98.00 101 ALA A O 1
ATOM 739 N N . ILE A 1 102 ? 1.926 0.669 -13.980 1.00 98.38 102 ILE A N 1
ATOM 740 C CA . ILE A 1 102 ? 0.885 1.489 -14.637 1.00 98.38 102 ILE A CA 1
ATOM 741 C C . ILE A 1 102 ? 0.295 0.761 -15.848 1.00 98.38 102 ILE A C 1
ATOM 743 O O . ILE A 1 102 ? -0.921 0.606 -15.962 1.00 98.38 102 ILE A O 1
ATOM 747 N N . ASN A 1 103 ? 1.154 0.258 -16.737 1.00 98.38 103 ASN A N 1
ATOM 748 C CA . ASN A 1 103 ? 0.720 -0.461 -17.932 1.00 98.38 103 ASN A CA 1
ATOM 749 C C . ASN A 1 103 ? -0.045 -1.748 -17.595 1.00 98.38 103 ASN A C 1
ATOM 751 O O . ASN A 1 103 ? -0.922 -2.154 -18.356 1.00 98.38 103 ASN A O 1
ATOM 755 N N . SER A 1 104 ? 0.268 -2.394 -16.471 1.00 97.62 104 SER A N 1
ATOM 756 C CA . SER A 1 104 ? -0.429 -3.603 -16.022 1.00 97.62 104 SER A CA 1
ATOM 757 C C . SER A 1 104 ? -1.851 -3.282 -15.556 1.00 97.62 104 SER A C 1
ATOM 759 O O . SER A 1 104 ? -2.785 -3.982 -15.949 1.00 97.62 104 SER A O 1
ATOM 761 N N . VAL A 1 105 ? -2.036 -2.176 -14.824 1.00 97.94 105 VAL A N 1
ATOM 762 C CA . VAL A 1 105 ? -3.369 -1.648 -14.473 1.00 97.94 105 VAL A CA 1
ATOM 763 C C . VAL A 1 105 ? -4.146 -1.274 -15.731 1.00 97.94 105 VAL A C 1
ATOM 765 O O . VAL A 1 105 ? -5.293 -1.694 -15.894 1.00 97.94 105 VAL A O 1
ATOM 768 N N . PHE A 1 106 ? -3.513 -0.544 -16.653 1.00 97.75 106 PHE A N 1
ATOM 769 C CA . PHE A 1 106 ? -4.138 -0.114 -17.904 1.00 97.75 106 PHE A CA 1
ATOM 770 C C . PHE A 1 106 ? -4.629 -1.306 -18.738 1.00 97.75 106 PHE A C 1
ATOM 772 O O . PHE A 1 106 ? -5.785 -1.336 -19.153 1.00 97.75 106 PHE A O 1
ATOM 779 N N . LYS A 1 107 ? -3.795 -2.343 -18.909 1.00 98.06 107 LYS A N 1
ATOM 780 C CA . LYS A 1 107 ? -4.167 -3.585 -19.611 1.00 98.06 107 LYS A CA 1
ATOM 781 C C . LYS A 1 107 ? -5.282 -4.362 -18.909 1.00 98.06 107 LYS A C 1
ATOM 783 O O . LYS A 1 107 ? -6.098 -5.003 -19.569 1.00 98.06 107 LYS A O 1
ATOM 788 N N . ALA A 1 108 ? -5.324 -4.345 -17.578 1.00 97.69 108 ALA A N 1
ATOM 789 C CA . ALA A 1 108 ? -6.389 -5.003 -16.830 1.00 97.69 108 ALA A CA 1
ATOM 790 C C . ALA A 1 108 ? -7.729 -4.254 -16.929 1.00 97.69 108 ALA A C 1
ATOM 792 O O . ALA A 1 108 ? -8.779 -4.904 -16.896 1.00 97.69 108 ALA A O 1
ATOM 793 N N . GLY A 1 109 ? -7.676 -2.926 -17.081 1.00 98.00 109 GLY A N 1
ATOM 794 C CA . GLY A 1 109 ? -8.802 -2.001 -17.223 1.00 98.00 109 GLY A CA 1
ATOM 795 C C . GLY A 1 109 ? -9.194 -1.288 -15.924 1.00 98.00 109 GLY A C 1
ATOM 796 O O . GLY A 1 109 ? -9.832 -0.243 -15.976 1.00 98.00 109 GLY A O 1
ATOM 797 N N . SER A 1 110 ? -8.824 -1.834 -14.765 1.00 98.44 110 SER A N 1
ATOM 798 C CA . SER A 1 110 ? -8.921 -1.192 -13.449 1.00 98.44 110 SER A CA 1
ATOM 799 C C . SER A 1 110 ? -8.155 -2.016 -12.410 1.00 98.44 110 SER A C 1
ATOM 801 O O . SER A 1 110 ? -7.827 -3.180 -12.651 1.00 98.44 110 SER A O 1
ATOM 803 N N . ILE A 1 111 ? -7.912 -1.441 -11.229 1.00 98.50 111 ILE A N 1
ATOM 804 C CA . ILE A 1 111 ? -7.326 -2.175 -10.096 1.00 98.50 111 ILE A CA 1
ATOM 805 C C . ILE A 1 111 ? -8.264 -3.304 -9.642 1.00 98.50 111 ILE A C 1
ATOM 807 O O . ILE A 1 111 ? -7.804 -4.420 -9.434 1.00 98.50 111 ILE A O 1
ATOM 811 N N . HIS A 1 112 ? -9.578 -3.058 -9.586 1.00 98.44 112 HIS A N 1
ATOM 812 C CA . HIS A 1 112 ? -10.572 -4.089 -9.261 1.00 98.44 112 HIS A CA 1
ATOM 813 C C . HIS A 1 112 ? -10.444 -5.308 -10.190 1.00 98.44 112 HIS A C 1
ATOM 815 O O . HIS A 1 112 ? -10.283 -6.434 -9.727 1.00 98.44 112 HIS A O 1
ATOM 821 N N . LYS A 1 113 ? -10.361 -5.071 -11.508 1.00 98.44 113 LYS A N 1
ATOM 822 C CA . LYS A 1 113 ? -10.155 -6.135 -12.501 1.00 98.44 113 LYS A CA 1
ATOM 823 C C . LYS A 1 113 ? -8.803 -6.838 -12.361 1.00 98.44 113 LYS A C 1
ATOM 825 O O . LYS A 1 113 ? -8.706 -8.016 -12.690 1.00 98.44 113 LYS A O 1
ATOM 830 N N . MET A 1 114 ? -7.744 -6.155 -11.909 1.00 97.75 114 MET A N 1
ATOM 831 C CA . MET A 1 114 ? -6.464 -6.821 -11.613 1.00 97.75 114 MET A CA 1
ATOM 832 C C . MET A 1 114 ? -6.596 -7.825 -10.469 1.00 97.75 114 MET A C 1
ATOM 834 O O . MET A 1 114 ? -5.991 -8.895 -10.544 1.00 97.75 114 MET A O 1
ATOM 838 N N . VAL A 1 115 ? -7.369 -7.482 -9.435 1.00 98.38 115 VAL A N 1
ATOM 839 C CA . VAL A 1 115 ? -7.636 -8.360 -8.289 1.00 98.38 115 VAL A CA 1
ATOM 840 C C . VAL A 1 115 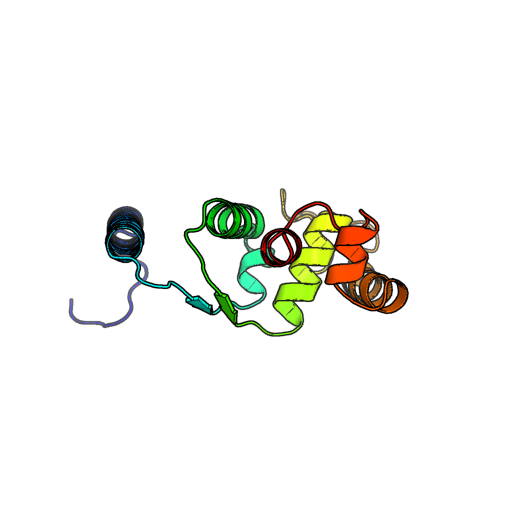? -8.481 -9.559 -8.719 1.00 98.38 115 VAL A C 1
ATOM 842 O O . VAL A 1 115 ? -8.084 -10.696 -8.473 1.00 98.38 115 VAL A O 1
ATOM 845 N N . GLU A 1 116 ? -9.577 -9.337 -9.453 1.00 98.00 116 GLU A N 1
ATOM 846 C CA . GLU A 1 116 ? -10.419 -10.415 -10.002 1.00 98.00 116 GLU A CA 1
ATOM 847 C C . GLU A 1 116 ? -9.615 -11.394 -10.875 1.00 98.00 116 GLU A C 1
ATOM 849 O O . GLU A 1 116 ? -9.761 -12.612 -10.767 1.00 98.00 116 GLU A O 1
ATOM 854 N N . LYS A 1 117 ? -8.708 -10.865 -11.710 1.00 97.00 117 LYS A N 1
ATOM 855 C CA . LYS A 1 117 ? -7.807 -11.652 -12.571 1.00 97.00 117 LYS A CA 1
ATOM 856 C C . LYS A 1 117 ? -6.635 -12.294 -11.817 1.00 97.00 117 LYS A C 1
ATOM 858 O O . LYS A 1 117 ? -5.804 -12.934 -12.457 1.00 97.00 117 LYS A O 1
ATOM 863 N N . LYS A 1 118 ? -6.536 -12.120 -10.492 1.00 96.94 118 LYS A N 1
ATOM 864 C CA . LYS A 1 118 ? -5.436 -12.604 -9.635 1.00 96.94 118 LYS A CA 1
ATOM 865 C C . LYS A 1 118 ? -4.045 -12.114 -10.064 1.00 96.94 118 LYS A C 1
ATOM 867 O O . LYS A 1 118 ? -3.043 -12.751 -9.759 1.00 96.94 118 LYS A O 1
ATOM 872 N N . VAL A 1 119 ? -3.978 -10.981 -10.766 1.00 97.06 119 VAL A N 1
ATOM 873 C CA . VAL A 1 119 ? -2.711 -10.316 -11.118 1.00 97.06 119 VAL A CA 1
ATOM 874 C C . VAL A 1 119 ? -2.181 -9.529 -9.921 1.00 97.06 119 VAL A C 1
ATOM 876 O O . VAL A 1 119 ? -0.977 -9.477 -9.696 1.00 97.06 119 VAL A O 1
ATOM 879 N N . LEU A 1 120 ? -3.086 -8.932 -9.142 1.00 98.31 120 LEU A N 1
ATOM 880 C CA . LEU A 1 120 ? -2.779 -8.295 -7.868 1.00 98.31 120 LEU A CA 1
ATOM 881 C C . LEU A 1 120 ? -3.343 -9.168 -6.742 1.00 98.31 120 LEU A C 1
ATOM 883 O O . LEU A 1 120 ? -4.554 -9.350 -6.663 1.00 98.31 120 LEU A O 1
ATOM 887 N N . THR A 1 121 ? -2.474 -9.721 -5.895 1.00 97.88 121 THR A N 1
ATOM 888 C CA . THR A 1 121 ? -2.854 -10.704 -4.856 1.00 97.88 121 THR A CA 1
ATOM 889 C C . THR A 1 121 ? -2.500 -10.274 -3.431 1.00 97.88 121 THR A C 1
ATOM 891 O O . THR A 1 121 ? -2.706 -11.041 -2.492 1.00 97.88 121 THR A O 1
ATOM 894 N N . LYS A 1 122 ? -1.912 -9.086 -3.269 1.00 98.19 122 LYS A N 1
ATOM 895 C CA . LYS A 1 122 ? -1.509 -8.486 -1.991 1.00 98.19 122 LYS A CA 1
ATOM 896 C C . LYS A 1 122 ? -1.368 -6.967 -2.143 1.00 98.19 122 LYS A C 1
ATOM 898 O O . LYS A 1 122 ? -1.479 -6.462 -3.259 1.00 98.19 122 LYS A O 1
ATOM 903 N N . GLY A 1 123 ? -1.110 -6.275 -1.034 1.00 98.19 123 GLY A N 1
ATOM 904 C CA . GLY A 1 123 ? -0.887 -4.827 -0.990 1.00 98.19 123 GLY A CA 1
ATOM 905 C C . GLY A 1 123 ? -2.096 -4.037 -0.499 1.00 98.19 123 GLY A C 1
ATOM 906 O O . GLY A 1 123 ? -3.188 -4.577 -0.310 1.00 98.19 123 GLY A O 1
ATOM 907 N N . ILE A 1 124 ? -1.896 -2.737 -0.299 1.00 98.69 124 ILE A N 1
ATOM 908 C CA . ILE A 1 124 ? -2.929 -1.791 0.144 1.00 98.69 124 ILE A CA 1
ATOM 909 C C . ILE A 1 124 ? -4.113 -1.813 -0.827 1.00 98.69 124 ILE A C 1
ATOM 911 O O . ILE A 1 124 ? -5.261 -1.948 -0.411 1.00 98.69 124 ILE A O 1
ATOM 915 N N . MET A 1 125 ? -3.839 -1.714 -2.130 1.00 98.62 125 MET A N 1
ATOM 916 C CA . MET A 1 125 ? -4.881 -1.623 -3.151 1.00 98.62 125 MET A CA 1
ATOM 917 C C . MET A 1 125 ? -5.668 -2.928 -3.308 1.00 98.62 125 MET A C 1
ATOM 919 O O . MET A 1 125 ? -6.846 -2.884 -3.653 1.00 98.62 125 MET A O 1
ATOM 923 N N . TYR A 1 126 ? -5.043 -4.074 -3.025 1.00 98.75 126 TYR A N 1
ATOM 924 C CA . TYR A 1 126 ? -5.721 -5.369 -2.977 1.00 98.75 126 TYR A CA 1
ATOM 925 C C . TYR A 1 126 ? -6.699 -5.450 -1.802 1.00 98.75 126 TYR A C 1
ATOM 927 O O . TYR A 1 126 ? -7.866 -5.778 -2.002 1.00 98.75 126 TYR A O 1
ATOM 935 N N . GLU A 1 127 ? -6.249 -5.104 -0.591 1.00 98.69 127 GLU A N 1
ATOM 936 C CA . GLU A 1 127 ? -7.092 -5.164 0.613 1.00 98.69 127 GLU A CA 1
ATOM 937 C C . GLU A 1 127 ? -8.205 -4.103 0.604 1.00 98.69 127 GLU A C 1
ATOM 939 O O . GLU A 1 127 ? -9.223 -4.296 1.251 1.00 98.69 127 GLU A O 1
ATOM 944 N N . CYS A 1 128 ? -8.059 -3.004 -0.147 1.00 98.38 128 CYS A N 1
ATOM 945 C CA . CYS A 1 128 ? -9.149 -2.046 -0.377 1.00 98.38 128 CYS A CA 1
ATOM 946 C C . CYS A 1 128 ? -10.259 -2.581 -1.298 1.00 98.38 128 CYS A C 1
ATOM 948 O O . CYS A 1 128 ? -11.375 -2.069 -1.262 1.00 98.38 128 CYS A O 1
ATOM 950 N N . VAL A 1 129 ? -9.939 -3.520 -2.194 1.00 98.12 129 VAL A N 1
ATOM 951 C CA . VAL A 1 129 ? -10.903 -4.096 -3.147 1.00 98.12 129 VAL A CA 1
ATOM 952 C C . VAL A 1 129 ? -11.665 -5.273 -2.537 1.00 98.12 129 VAL A C 1
ATOM 954 O O . VAL A 1 129 ? -12.802 -5.522 -2.938 1.00 98.12 129 VAL A O 1
ATOM 957 N N . LYS A 1 130 ? -11.021 -6.007 -1.630 1.00 94.81 130 LYS A N 1
ATOM 958 C CA . LYS A 1 130 ? -11.558 -7.196 -0.969 1.00 94.81 130 LYS A CA 1
ATOM 959 C C . LYS A 1 130 ? -12.547 -6.840 0.142 1.00 94.81 130 LYS A C 1
ATOM 961 O O . LYS A 1 130 ? -13.521 -7.611 0.288 1.00 94.81 130 LYS A O 1
#

Radius of gyration: 16.64 Å; Cα contacts (8 Å, |Δi|>4): 166; chains: 1; bounding box: 37×36×45 Å

Foldseek 3Di:
DPDPDDPPPPVVVVVVVVVVVLVVCVVVVHAAEAEDELVCLLQPNFQVLLVCLLVVSHDYYDYDPNNVLQQQLCQQVCDGCQARSPPRHHHDVRNCSSVVSVVLCVVLVHLLSCLVVVSGPGTPSNSVND

Sequence (130 aa):
MSSGSSSERPTQHIARKVAEDIYKIKKQGGKIVLVGGPAIVHTGASDSIASLIRSGFINAVLAGNALAVHDIEYSTLGTSLGMNVQDGTLAVRGHRNHMQAINSVFKAGSIHKMVEKKVLTKGIMYECVK

Organism: NCBI:txid314279

Secondary structure (DSSP, 8-state):
---S--TTS-HHHHHHHHHHHHHHHHHTT---EEEE-THHHHTT-HHHHHHHHHTT---EEEE-HHHHHHHHHHHHHSEETTEETTT-PBPTTGGGHHHHHHHHHHHHSSHHHHHHTTS--SSHHHHHH-

pLDDT: mean 95.34, std 7.04, range [50.84, 98.75]

InterPro domains:
  IPR048963 Arginine dihydrolase ArgZ/ArgE-like, C-terminal, second subdomain [PF21570] (17-130)

Nearest PDB structures (foldseek):
  3c2q-assembly1_B-2  TM=9.601E-01  e=4.448E-13  Methanococcus maripaludis S2
  3c2q-assembly1_A-2  TM=9.384E-01  e=2.307E-12  Methanococcus maripaludis S2
  6lrg-assembly1_A-2  TM=9.250E-01  e=3.412E-10  Nostoc sp. PCC 7120 = FACHB-418
  6lrh-assembly1_A-2  TM=9.301E-01  e=1.173E-09  Nostoc sp. PCC 7120 = FACHB-418
  6lrf-assembly1_B-2  TM=9.197E-01  e=2.239E-09  Nostoc sp. PCC 7120 = FACHB-418